Protein 8CD5 (pdb70)

Secondary structure (DSSP, 8-state):
---EEEEEGGG--TT-EEEETTEEEEEEEEEE-TTT--EEEEEEETTT--EEEEEPEEEEEETTEEEEEEEEEPPEEEEEEEEETTEEEEE-TT--EEEEEEB--STTHHHHHHHHHHT-GGGEEEEEEEETTEEEEEEEEE--TT-

Structure (mmCIF, N/CA/C/O backbone):
data_8CD5
#
_entry.id   8CD5
#
_cell.length_a   57.230
_cell.length_b   57.230
_cell.length_c   198.150
_cell.angle_alpha   90.000
_cell.angle_beta   90.000
_cell.angle_gamma   120.000
#
_symmetry.space_group_name_H-M   'P 65 2 2'
#
loop_
_entity.id
_entity.type
_entity.pdbx_description
1 polymer 'Woronin body major protein'
2 water water
#
loop_
_atom_site.group_PDB
_atom_site.id
_atom_site.type_symbol
_atom_site.label_atom_id
_atom_site.label_alt_id
_atom_site.label_comp_id
_atom_site.label_asym_id
_atom_site.label_entity_id
_atom_site.label_seq_id
_atom_site.pdbx_PDB_ins_code
_atom_site.Cartn_x
_atom_site.Cartn_y
_atom_site.Cartn_z
_atom_site.occupancy
_atom_site.B_iso_or_equiv
_atom_site.auth_seq_id
_atom_site.auth_comp_id
_atom_site.auth_asym_id
_atom_site.auth_atom_id
_atom_site.pdbx_PDB_model_num
ATOM 1 N N . ALA A 1 29 ? 24.17502 40.30999 31.36960 1.000 79.23725 29 ALA A N 1
ATOM 2 C CA . ALA A 1 29 ? 24.55667 39.11673 32.11724 1.000 83.54571 29 ALA A CA 1
ATOM 3 C C . ALA A 1 29 ? 23.70715 38.97219 33.37390 1.000 77.35264 29 ALA A C 1
ATOM 4 O O . ALA A 1 29 ? 23.16507 39.95199 33.88632 1.000 71.25593 29 ALA A O 1
ATOM 6 N N . SER A 1 30 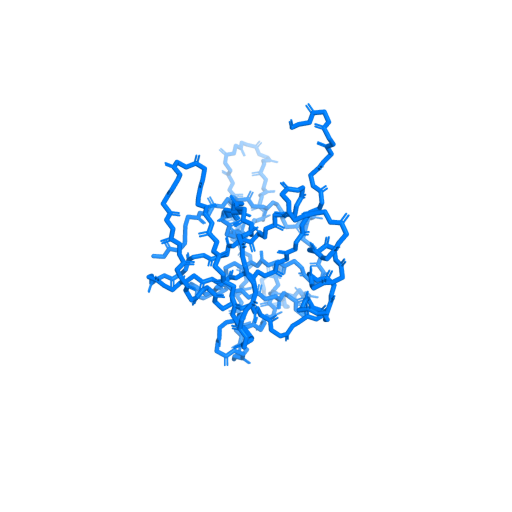? 23.60332 37.73865 33.86180 1.000 71.20712 30 SER A N 1
ATOM 7 C CA . SER A 1 30 ? 22.85364 37.46857 35.08002 1.000 67.92385 30 SER A CA 1
ATOM 8 C C . SER A 1 30 ? 23.42281 38.25003 36.25730 1.000 67.36820 30 SER A C 1
ATOM 9 O O . SER A 1 30 ? 24.63737 38.43590 36.37204 1.000 64.08907 30 SER A O 1
ATOM 12 N N . GLN A 1 31 ? 22.53052 38.72751 37.12447 1.000 59.36735 31 GLN A N 1
ATOM 13 C CA . GLN A 1 31 ? 22.94682 39.18363 38.44262 1.000 53.12756 31 GLN A CA 1
ATOM 14 C C . GLN A 1 31 ? 23.62556 38.03315 39.17551 1.000 44.94290 31 GLN A C 1
ATOM 15 O O . GLN A 1 31 ? 23.30068 36.86120 38.96207 1.000 43.54259 31 GLN A O 1
ATOM 21 N N . THR A 1 32 ? 24.58804 38.36591 40.03639 1.000 44.47267 32 THR A N 1
ATOM 22 C CA . THR A 1 32 ? 25.46003 37.34675 40.60742 1.000 42.50118 32 THR A CA 1
ATOM 23 C C . THR A 1 32 ? 25.63306 37.53020 42.10921 1.000 41.08685 32 THR A C 1
ATOM 24 O O . THR A 1 32 ? 25.39138 38.60574 42.66662 1.000 41.91834 32 THR A O 1
ATOM 28 N N . VAL A 1 33 ? 26.07856 36.44761 42.75456 1.000 39.00769 33 VAL A N 1
ATOM 29 C CA . VAL A 1 33 ? 26.53521 36.46960 44.13672 1.000 37.68361 33 VAL A CA 1
ATOM 30 C C . VAL A 1 33 ? 27.91364 35.82678 44.19012 1.000 37.46398 33 VAL A C 1
ATOM 31 O O . VAL A 1 33 ? 28.25576 34.96794 43.37056 1.000 36.92273 33 VAL A O 1
ATOM 35 N N . THR A 1 34 ? 28.70724 36.25126 45.16575 1.000 36.90678 34 THR A N 1
ATOM 36 C CA . THR A 1 34 ? 30.04303 35.71236 45.36815 1.000 36.42040 34 THR A CA 1
ATOM 37 C C . THR A 1 34 ? 29.96191 34.51182 46.30277 1.000 40.16251 34 THR A C 1
ATOM 38 O O . THR A 1 34 ? 29.30741 34.57430 47.34784 1.000 37.79297 34 THR A O 1
ATOM 42 N N . ILE A 1 35 ? 30.60882 33.41802 45.91821 1.000 33.27383 35 ILE A N 1
ATOM 43 C CA . ILE A 1 35 ? 30.52883 32.15580 46.63908 1.000 31.13000 35 ILE A CA 1
ATOM 44 C C . ILE A 1 35 ? 31.94587 31.71354 46.98509 1.000 32.06226 35 ILE A C 1
ATOM 45 O O . ILE A 1 35 ? 32.78038 31.56217 46.08706 1.000 31.78379 35 ILE A O 1
ATOM 50 N N . PRO A 1 36 ? 32.27711 31.51500 48.26345 1.000 35.13297 36 PRO A N 1
ATOM 51 C CA . PRO A 1 36 ? 33.61550 31.01881 48.60727 1.000 31.52685 36 PRO A CA 1
ATOM 52 C C . PRO A 1 36 ? 33.83396 29.64009 48.01034 1.000 30.99966 36 PRO A C 1
ATOM 53 O O . PRO A 1 36 ? 32.91937 28.81535 47.95550 1.000 29.95787 36 PRO A O 1
ATOM 57 N N . CYS A 1 37 ? 35.06043 29.39849 47.55498 1.000 29.53121 37 CYS A N 1
ATOM 58 C CA . CYS A 1 37 ? 35.33601 28.16458 46.83246 1.000 31.60285 37 CYS A CA 1
ATOM 59 C C . CYS A 1 37 ? 35.12245 26.93773 47.71298 1.000 30.17522 37 CYS A C 1
ATOM 60 O O . CYS A 1 37 ? 34.72090 25.87959 47.21270 1.000 29.17631 37 CYS A O 1
ATOM 63 N N . HIS A 1 38 ? 35.34430 27.05428 49.02540 1.000 30.49391 38 HIS A N 1
ATOM 64 C CA A HIS A 1 38 ? 35.12782 25.91839 49.91782 0.473 34.80409 38 HIS A CA 1
ATOM 65 C CA B HIS A 1 38 ? 35.13788 25.87370 49.85346 0.527 34.76129 38 HIS A CA 1
ATOM 66 C C . HIS A 1 38 ? 33.66697 25.48849 49.96423 1.000 39.16173 38 HIS A C 1
ATOM 67 O O . HIS A 1 38 ? 33.37372 24.36519 50.38303 1.000 36.47158 38 HIS A O 1
ATOM 80 N N . HIS A 1 39 ? 32.74518 26.35485 49.54912 1.000 27.41941 39 HIS A N 1
ATOM 81 C CA . HIS A 1 39 ? 31.32294 26.05068 49.56782 1.000 29.08944 39 HIS A CA 1
ATOM 82 C C . HIS A 1 39 ? 30.78984 25.61175 48.20865 1.000 35.72900 39 HIS A C 1
ATOM 83 O O . HIS A 1 39 ? 29.57194 25.52920 48.03229 1.000 34.48621 39 HIS A O 1
ATOM 90 N N . ILE A 1 40 ? 31.66356 25.31106 47.25061 1.000 26.43520 40 ILE A N 1
ATOM 91 C CA . ILE A 1 40 ? 31.24144 24.86998 45.92553 1.000 24.86886 40 ILE A CA 1
ATOM 92 C C . ILE A 1 40 ? 31.40797 23.35986 45.83283 1.000 25.76657 40 ILE A C 1
ATOM 93 O O . ILE A 1 40 ? 32.47990 22.82415 46.14445 1.000 29.37006 40 ILE A O 1
ATOM 98 N N . ARG A 1 41 ? 30.35120 22.67984 45.39336 1.000 25.25074 41 ARG A N 1
ATOM 99 C CA . ARG A 1 41 ? 30.33808 21.23563 45.19670 1.000 27.06057 41 ARG A CA 1
ATOM 100 C C . ARG A 1 41 ? 29.90933 20.92178 43.76941 1.000 29.06581 41 ARG A C 1
ATOM 101 O O . ARG A 1 41 ? 29.30307 21.74936 43.08722 1.000 26.98943 41 ARG A O 1
ATOM 109 N N . LEU A 1 42 ? 30.20134 19.69890 43.32628 1.000 27.22230 42 LEU A N 1
ATOM 110 C CA . LEU A 1 42 ? 29.69015 19.24208 42.03932 1.000 25.96702 42 LEU A CA 1
ATOM 111 C C . LEU A 1 42 ? 28.17926 19.42365 41.96883 1.000 27.52308 42 LEU A C 1
ATOM 112 O O . LEU A 1 42 ? 27.46260 19.18357 42.94451 1.000 28.49650 42 LEU A O 1
ATOM 117 N N . GLY A 1 43 ? 27.69762 19.85188 40.80256 1.000 28.64616 43 GLY A N 1
ATOM 118 C CA . GLY A 1 43 ? 26.29240 20.12591 40.59897 1.000 29.55350 43 GLY A CA 1
ATOM 119 C C . GLY A 1 43 ? 25.86983 21.55949 40.85167 1.000 27.26975 43 GLY A C 1
ATOM 120 O O . GLY A 1 43 ? 24.79717 21.96124 40.38820 1.000 30.22139 43 GLY A O 1
ATOM 121 N N . ASP A 1 44 ? 26.66729 22.33596 41.58547 1.000 25.74342 44 ASP A N 1
ATOM 122 C CA . ASP A 1 44 ? 26.35876 23.74298 41.79709 1.000 26.02222 44 ASP A CA 1
ATOM 123 C C . ASP A 1 44 ? 26.42194 24.49752 40.47422 1.000 26.47855 44 ASP A C 1
ATOM 124 O O . ASP A 1 44 ? 27.16647 24.13254 39.56228 1.000 28.05727 44 ASP A O 1
ATOM 129 N N . ILE A 1 45 ? 25.61601 25.54893 40.36700 1.000 24.85630 45 ILE A N 1
ATOM 130 C CA . ILE A 1 45 ? 25.61439 26.40970 39.18891 1.000 24.76759 45 ILE A CA 1
ATOM 131 C C . ILE A 1 45 ? 26.51093 27.61642 39.43568 1.000 23.87625 45 ILE A C 1
ATOM 132 O O . ILE A 1 45 ? 26.32830 28.36061 40.40710 1.000 26.42935 45 ILE A O 1
ATOM 137 N N . LEU A 1 46 ? 27.48596 27.80546 38.55014 1.000 25.26155 46 LEU A N 1
ATOM 138 C CA . LEU A 1 46 ? 28.41521 28.92015 38.60867 1.000 24.88033 46 LEU A CA 1
ATOM 139 C C . LEU A 1 46 ? 28.41839 29.63504 37.27093 1.000 27.32382 46 LEU A C 1
ATOM 140 O O . LEU A 1 46 ? 28.00876 29.08252 36.24575 1.000 28.82384 46 LEU A O 1
ATOM 145 N N . ILE A 1 47 ? 28.89406 30.87361 37.29598 1.000 24.60283 47 ILE A N 1
ATOM 146 C CA . ILE A 1 47 ? 29.18288 31.61853 36.07939 1.000 23.31075 47 ILE A CA 1
ATOM 147 C C . ILE A 1 47 ? 30.58762 31.22615 35.64149 1.000 27.77841 47 ILE A C 1
ATOM 148 O O . ILE A 1 47 ? 31.56694 31.52102 36.33107 1.000 31.17819 47 ILE A O 1
ATOM 153 N N . LEU A 1 48 ? 30.68268 30.53718 34.50883 1.000 25.38711 48 LEU A N 1
ATOM 154 C CA . LEU A 1 48 ? 31.95567 30.13737 33.92389 1.000 25.81260 48 LEU A CA 1
ATOM 155 C C . LEU A 1 48 ? 32.06766 30.78874 32.55787 1.000 26.71375 48 LEU A C 1
ATOM 156 O O . LEU A 1 48 ? 31.22059 30.55825 31.68876 1.000 29.36330 48 LEU A O 1
ATOM 161 N N . GLN A 1 49 ? 33.11420 31.58924 32.36886 1.000 25.46669 49 GLN A N 1
ATOM 162 C CA . GLN A 1 49 ? 33.30404 32.33180 31.12406 1.000 28.39181 49 GLN A CA 1
ATOM 163 C C . GLN A 1 49 ? 32.04653 33.12258 30.76796 1.000 31.41035 49 GLN A C 1
ATOM 164 O O . GLN A 1 49 ? 31.62271 33.17993 29.61308 1.000 31.18139 49 GLN A O 1
ATOM 170 N N . GLY A 1 50 ? 31.43348 33.72320 31.78500 1.000 28.84652 50 GLY A N 1
ATOM 171 C CA . GLY A 1 50 ? 30.26932 34.56976 31.60516 1.000 33.42897 50 GLY A CA 1
ATOM 172 C C . GLY A 1 50 ? 28.95673 33.84722 31.39874 1.000 31.27984 50 GLY A C 1
ATOM 173 O O . GLY A 1 50 ? 27.94470 34.51337 31.14872 1.000 33.64931 50 GLY A O 1
ATOM 174 N N . ARG A 1 51 ? 28.93606 32.51389 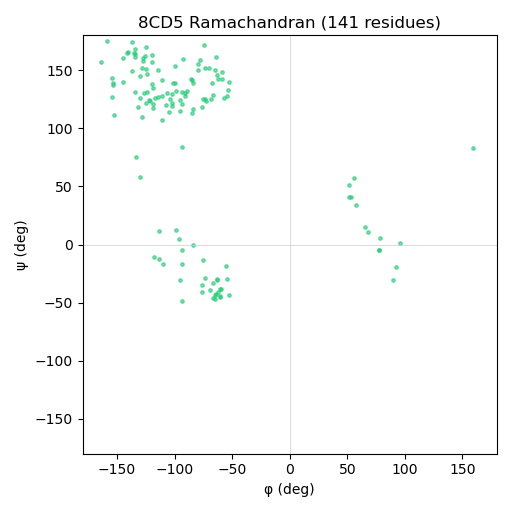31.50647 1.000 29.39953 51 ARG A N 1
ATOM 175 C CA . ARG A 1 51 ? 27.78985 31.66023 31.22391 1.000 28.93838 51 ARG A CA 1
ATOM 176 C C . ARG A 1 51 ? 27.37578 30.86928 32.45940 1.000 28.32874 51 ARG A C 1
ATOM 177 O O . ARG A 1 51 ? 28.23699 30.34371 33.16938 1.000 26.94682 51 ARG A O 1
ATOM 185 N N . PRO A 1 52 ? 26.07546 30.74892 32.73438 1.000 26.72619 52 PRO A N 1
ATOM 186 C CA . PRO A 1 52 ? 25.63680 29.89981 33.85090 1.000 26.93965 52 PRO A CA 1
ATOM 187 C C . PRO A 1 52 ? 25.81121 28.43339 33.49339 1.000 23.36691 52 PRO A C 1
ATOM 188 O O . PRO A 1 52 ? 25.26811 27.96167 32.49173 1.000 25.42943 52 PRO A O 1
ATOM 192 N N . CYS A 1 53 ? 26.56501 27.71596 34.32875 1.000 22.74111 53 CYS A N 1
ATOM 193 C CA . CYS A 1 53 ? 26.96857 26.34290 34.04896 1.000 21.07952 53 CYS A CA 1
ATOM 194 C C . CYS A 1 53 ? 26.80962 25.47704 35.28850 1.000 22.95383 53 CYS A C 1
ATOM 195 O O . CYS A 1 53 ? 27.03723 25.93531 36.40987 1.000 27.32517 53 CYS A O 1
ATOM 198 N N A GLN A 1 54 ? 26.41676 24.22309 35.07168 0.573 22.57352 54 GLN A N 1
ATOM 199 N N B GLN A 1 54 ? 26.44704 24.21208 35.08349 0.427 22.59642 54 GLN A N 1
ATOM 200 C CA A GLN A 1 54 ? 26.44784 23.21604 36.12309 0.573 25.84823 54 GLN A CA 1
ATOM 201 C CA B GLN A 1 54 ? 26.43060 23.24625 36.17569 0.427 25.86340 54 GLN A CA 1
ATOM 202 C C A GLN A 1 54 ? 27.85499 22.64659 36.23302 0.573 23.97351 54 GLN A C 1
ATOM 203 C C B GLN A 1 54 ? 27.79768 22.57590 36.26327 0.427 24.03843 54 GLN A C 1
ATOM 204 O O A GLN A 1 54 ? 28.42098 22.18899 35.23792 0.573 23.42961 54 GLN A O 1
ATOM 205 O O B GLN A 1 54 ? 28.27787 21.99309 35.28587 0.427 24.18161 54 GLN A O 1
ATOM 216 N N . VAL A 1 55 ? 28.41518 22.66358 37.43866 1.000 22.44615 55 VAL A N 1
ATOM 217 C CA . VAL A 1 55 ? 29.78171 22.18583 37.64626 1.000 22.33478 55 VAL A CA 1
ATOM 218 C C . VAL A 1 55 ? 29.79813 20.66161 37.57985 1.000 24.31228 55 VAL A C 1
ATOM 219 O O . VAL A 1 55 ? 29.05150 19.98352 38.29853 1.000 24.30728 55 VAL A O 1
ATOM 223 N N . ILE A 1 56 ? 30.65263 20.11625 36.71098 1.000 24.39052 56 ILE A N 1
ATOM 224 C CA . ILE A 1 56 ? 30.82457 18.66895 36.59808 1.000 25.02244 56 ILE A CA 1
ATOM 225 C C . ILE A 1 56 ? 32.20966 18.20049 37.02787 1.000 22.03315 56 ILE A C 1
ATOM 226 O O . ILE A 1 56 ? 32.41020 16.98703 37.20009 1.000 24.27098 56 ILE A O 1
ATOM 231 N N . ARG A 1 57 ? 33.17278 19.10444 37.20622 1.000 24.65439 57 ARG A N 1
ATOM 232 C CA . ARG A 1 57 ? 34.47883 18.69237 37.69165 1.000 24.82017 57 ARG A CA 1
ATOM 233 C C . ARG A 1 57 ? 35.12055 19.86472 38.41065 1.000 26.91104 57 ARG A C 1
ATOM 234 O O . ARG A 1 57 ? 35.04438 21.00381 37.94266 1.000 27.35791 57 ARG A O 1
ATOM 242 N N . ILE A 1 58 ? 35.73029 19.57598 39.55610 1.000 26.87757 58 ILE A N 1
ATOM 243 C CA . ILE A 1 58 ? 36.52466 20.54031 40.30573 1.000 25.89311 58 ILE A CA 1
ATOM 244 C C . ILE A 1 58 ? 37.92421 19.96420 40.44274 1.000 27.29558 58 ILE A C 1
ATOM 245 O O . ILE A 1 58 ? 38.09339 18.84714 40.94460 1.000 27.88932 58 ILE A O 1
ATOM 250 N N . SER A 1 59 ? 38.92520 20.71164 39.98925 1.000 28.20136 59 SER A N 1
ATOM 251 C CA . SER A 1 59 ? 40.29790 20.23601 40.05709 1.000 28.22666 59 SER A CA 1
ATOM 252 C C . SER A 1 59 ? 41.18994 21.37445 40.53002 1.000 30.23394 59 SER A C 1
ATOM 253 O O . SER A 1 59 ? 40.74349 22.51210 40.71001 1.000 35.84126 59 SER A O 1
ATOM 256 N N . THR A 1 60 ? 42.45966 21.05366 40.74743 1.000 32.53988 60 THR A N 1
ATOM 257 C CA . THR A 1 60 ? 43.46130 22.02613 41.15838 1.000 35.62939 60 THR A CA 1
ATOM 258 C C . THR A 1 60 ? 44.43651 22.24323 40.01257 1.000 35.59832 60 THR A C 1
ATOM 259 O O . THR A 1 60 ? 44.97264 21.27749 39.45952 1.000 36.07919 60 THR A O 1
ATOM 263 N N . SER A 1 61 ? 44.64992 23.50517 39.64738 1.000 31.57793 61 SER A N 1
ATOM 264 C CA . SER A 1 61 ? 45.64557 23.81977 38.63450 1.000 32.41383 61 SER A CA 1
ATOM 265 C C . SER A 1 61 ? 47.03368 23.50463 39.16822 1.000 40.40361 61 SER A C 1
ATOM 266 O O . SER A 1 61 ? 47.40084 23.94101 40.26323 1.000 39.95761 61 SER A O 1
ATOM 269 N N . ALA A 1 62 ? 47.80424 22.73481 38.39814 1.000 40.57226 62 ALA A N 1
ATOM 270 C CA . ALA A 1 62 ? 49.17990 22.47232 38.79178 1.000 47.22417 62 ALA A CA 1
ATOM 271 C C . ALA A 1 62 ? 50.02037 23.73799 38.73316 1.000 47.49812 62 ALA A C 1
ATOM 272 O O . ALA A 1 62 ? 50.91587 23.91554 39.55892 1.000 47.10871 62 ALA A O 1
ATOM 274 N N . ALA A 1 63 ? 49.72616 24.64030 37.79431 1.000 37.62771 63 ALA A N 1
ATOM 275 C CA . ALA A 1 63 ? 50.56463 25.82183 37.61191 1.000 42.75121 63 ALA A CA 1
ATOM 276 C C . ALA A 1 63 ? 50.31693 26.87195 38.68865 1.000 40.12713 63 ALA A C 1
ATOM 277 O O . ALA A 1 63 ? 51.26572 27.49318 39.18049 1.000 45.67741 63 ALA A O 1
ATOM 279 N N . THR A 1 64 ? 49.05480 27.08536 39.06898 1.000 34.59573 64 THR A N 1
ATOM 280 C CA . THR A 1 64 ? 48.70297 28.14941 39.99926 1.000 37.60405 64 THR A CA 1
ATOM 281 C C . THR A 1 64 ? 48.25352 27.65672 41.36663 1.000 41.20159 64 THR A C 1
ATOM 282 O O . THR A 1 64 ? 48.22798 28.45364 42.30949 1.000 46.31032 64 THR A O 1
ATOM 286 N N . GLY A 1 65 ? 47.88913 26.38183 41.49835 1.000 42.55361 65 GLY A N 1
ATOM 287 C CA . GLY A 1 65 ? 47.32184 25.87377 42.72971 1.000 40.04388 65 GLY A CA 1
ATOM 288 C C . GLY A 1 65 ? 45.86962 26.23080 42.95825 1.000 41.74384 65 GLY A C 1
ATOM 289 O O . GLY A 1 65 ? 45.27807 25.75199 43.93607 1.000 43.24293 65 GLY A O 1
ATOM 290 N N . GLN A 1 66 ? 45.27249 27.04535 42.09082 1.000 31.65997 66 GLN A N 1
ATOM 291 C CA . GLN A 1 66 ? 43.88693 27.46221 42.24824 1.000 34.96468 66 GLN A CA 1
ATOM 292 C C . GLN A 1 66 ? 42.92620 26.36052 41.81095 1.000 31.83163 66 GLN A C 1
ATOM 293 O O . GLN A 1 66 ? 43.27527 25.46151 41.04137 1.000 31.11283 66 GLN A O 1
ATOM 299 N N . HIS A 1 67 ? 41.69463 26.44792 42.31369 1.000 30.69012 67 HIS A N 1
ATOM 300 C CA . HIS A 1 67 ? 40.63043 25.57746 41.83427 1.000 29.38534 67 HIS A CA 1
ATOM 301 C C . HIS A 1 67 ? 40.26532 25.91034 40.39319 1.000 30.46594 67 HIS A C 1
ATOM 302 O O . HIS A 1 67 ? 40.18505 27.07878 40.00583 1.000 33.41526 67 HIS A O 1
ATOM 309 N N . ARG A 1 68 ? 40.03831 24.86829 39.60076 1.000 26.14546 68 ARG A N 1
ATOM 310 C CA . ARG A 1 68 ? 39.55770 24.99063 38.23192 1.000 25.76843 68 ARG A CA 1
ATOM 311 C C . ARG A 1 68 ? 38.21479 24.28610 38.13419 1.000 27.98367 68 ARG A C 1
ATOM 312 O O . ARG A 1 68 ? 38.06673 23.16689 38.63427 1.000 28.36310 68 ARG A O 1
ATOM 320 N N . TYR A 1 69 ? 37.24665 24.93355 37.48858 1.000 24.70678 69 TYR A N 1
ATOM 321 C CA . TYR A 1 69 ? 35.87629 24.44247 37.42114 1.000 22.96632 69 TYR A CA 1
ATOM 322 C C . TYR A 1 69 ? 35.51620 24.15496 35.97585 1.000 27.13621 69 TYR A C 1
ATOM 323 O O . TYR A 1 69 ? 35.67017 25.02019 35.10795 1.000 27.12148 69 TYR A O 1
ATOM 332 N N . LEU A 1 70 ? 35.06320 22.93120 35.72537 1.000 23.34348 70 LEU A N 1
ATOM 333 C CA . LEU A 1 70 ? 34.53676 22.51556 34.43457 1.000 21.96798 70 LEU A CA 1
ATOM 334 C C . LEU A 1 70 ? 33.02661 22.38883 34.54951 1.000 25.91288 70 LEU A C 1
ATOM 335 O O . LEU A 1 70 ? 32.52664 21.75088 35.48082 1.000 23.47344 70 LEU A O 1
ATOM 340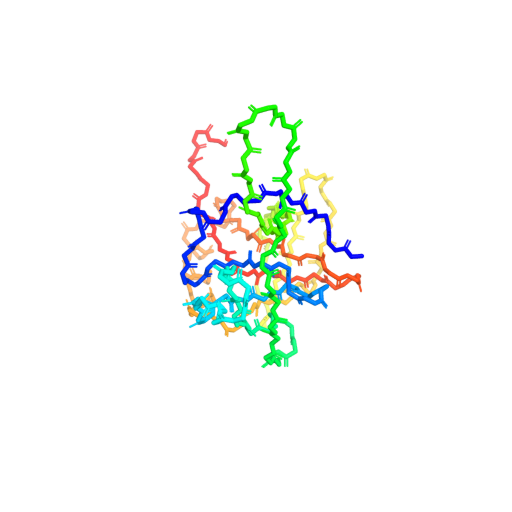 N N . GLY A 1 71 ? 32.30706 22.99361 33.61090 1.000 23.35713 71 GLY A N 1
ATOM 341 C CA . GLY A 1 71 ? 30.86279 23.06764 33.72165 1.000 23.36246 71 GLY A CA 1
ATOM 342 C C . GLY A 1 71 ? 30.16316 22.97598 32.38404 1.000 24.26411 71 GLY A C 1
ATOM 343 O O . GLY A 1 71 ? 30.75369 23.20682 31.32534 1.000 27.91700 71 GLY A O 1
ATOM 344 N N . VAL A 1 72 ? 28.87809 22.63952 32.45101 1.000 22.77343 72 VAL A N 1
ATOM 345 C CA . VAL A 1 72 ? 28.02133 22.50801 31.27621 1.000 24.46721 72 VAL A CA 1
ATOM 346 C C . VAL A 1 72 ? 27.05099 23.68053 31.24007 1.000 24.95350 72 VAL A C 1
ATOM 347 O O . VAL A 1 72 ? 26.25195 23.86571 32.16733 1.000 26.12504 72 VAL A O 1
ATOM 351 N N . ASP A 1 73 ? 27.11223 24.45843 30.16013 1.000 24.36041 73 ASP A N 1
ATOM 352 C CA . ASP A 1 73 ? 26.23425 25.60823 29.98476 1.000 25.58636 73 ASP A CA 1
ATOM 353 C C . ASP A 1 73 ? 24.76900 25.17377 30.04504 1.000 25.23112 73 ASP A C 1
ATOM 354 O O . ASP A 1 73 ? 24.34379 24.26795 29.32249 1.000 26.21318 73 ASP A O 1
ATOM 359 N N . LEU A 1 74 ? 23.99179 25.81803 30.91966 1.000 26.75500 74 LEU A N 1
ATOM 360 C CA . LEU A 1 74 ? 22.60386 25.39154 31.10319 1.000 25.66032 74 LEU A CA 1
ATOM 361 C C . LEU A 1 74 ? 21.77883 25.56667 29.83233 1.000 28.93582 74 LEU A C 1
ATOM 362 O O . LEU A 1 74 ? 20.82682 24.81084 29.59988 1.000 29.76659 74 LEU A O 1
ATOM 367 N N . PHE A 1 75 ? 22.12649 26.54325 28.99623 1.000 28.61145 75 PHE A N 1
ATOM 368 C CA . PHE A 1 75 ? 21.35319 26.82666 27.79137 1.000 29.02452 75 PHE A CA 1
ATOM 369 C C . PHE A 1 75 ? 21.89651 26.10990 26.55509 1.000 33.71949 75 PHE A C 1
ATOM 370 O O . PHE A 1 75 ? 21.13071 25.49270 25.80804 1.000 34.67390 75 PHE A O 1
ATOM 378 N N . THR A 1 76 ? 23.20591 26.19183 26.31339 1.000 29.75640 76 THR A N 1
ATOM 379 C CA . THR A 1 76 ? 23.78955 25.64506 25.09333 1.000 28.98311 76 THR A CA 1
ATOM 380 C C . THR A 1 76 ? 24.30796 24.22416 25.25531 1.000 28.80150 76 THR A C 1
ATOM 381 O O . THR A 1 76 ? 24.55507 23.55527 24.24615 1.000 30.45362 76 THR A O 1
ATOM 385 N N . LYS A 1 77 ? 24.49282 23.76159 26.49101 1.000 25.89708 77 LYS A N 1
ATOM 386 C CA . LYS A 1 77 ? 25.07141 22.46452 26.83587 1.000 28.29436 77 LYS A CA 1
ATOM 387 C C . LYS A 1 77 ? 26.53621 22.34026 26.42885 1.000 32.61593 77 LYS A C 1
ATOM 388 O O . LYS A 1 77 ? 27.07087 21.22622 26.42084 1.000 28.70423 77 LYS A O 1
ATOM 394 N N . GLN A 1 78 ? 27.20651 23.44552 26.10447 1.000 27.98715 78 GLN A N 1
ATOM 395 C CA . GLN A 1 78 ? 28.63821 23.41746 25.83698 1.000 27.69980 78 GLN A CA 1
ATOM 396 C C . GLN A 1 78 ? 29.43564 23.39717 27.14017 1.000 26.40045 78 GLN A C 1
ATOM 397 O O . GLN A 1 78 ? 28.98646 23.87680 28.18418 1.000 26.56403 78 GLN A O 1
ATOM 403 N N . LEU A 1 79 ? 30.65617 22.87258 27.05827 1.000 27.18213 79 LEU A N 1
ATOM 404 C CA . LEU A 1 79 ? 31.55464 22.84695 28.20476 1.000 25.80360 79 LEU A CA 1
ATOM 405 C C . LEU A 1 79 ? 32.31318 24.16158 28.30534 1.000 29.89307 79 LEU A C 1
ATOM 406 O O . LEU A 1 79 ? 32.72067 24.73644 27.29287 1.000 30.12750 79 LEU A O 1
ATOM 411 N N . HIS A 1 80 ? 32.49864 24.62984 29.53592 1.000 27.30989 80 HIS A N 1
ATOM 412 C CA . HIS A 1 80 ? 33.28189 25.82229 29.82284 1.000 28.63986 80 HIS A CA 1
ATOM 413 C C . HIS A 1 80 ? 34.15148 25.55334 31.04161 1.000 27.58874 80 HIS A C 1
ATOM 414 O O . HIS A 1 80 ? 33.77893 24.77423 31.92077 1.000 27.33505 80 HIS A O 1
ATOM 421 N N . GLU A 1 81 ? 35.32322 26.19014 31.08653 1.000 28.27516 81 GLU A N 1
ATOM 422 C CA . GLU A 1 81 ? 36.20146 26.11229 32.24632 1.000 27.56119 81 GLU A CA 1
ATOM 423 C C . GLU A 1 81 ? 36.62663 27.50391 32.68401 1.000 29.22697 81 GLU A C 1
ATOM 424 O O . GLU A 1 81 ? 36.85457 28.38834 31.85701 1.000 30.82436 81 GLU A O 1
ATOM 430 N N . GLU A 1 82 ? 36.77425 27.67042 33.99540 1.000 28.88737 82 GLU A N 1
ATOM 431 C CA . GLU A 1 82 ? 37.29404 28.90858 34.55614 1.000 30.35494 82 GLU A CA 1
ATOM 432 C C . GLU A 1 82 ? 37.92598 28.59484 35.90471 1.000 29.31471 82 GLU A C 1
ATOM 433 O O . GLU A 1 82 ? 37.43024 27.74740 36.65336 1.000 27.90565 82 GLU A O 1
ATOM 439 N N . SER A 1 83 ? 39.02690 29.27641 36.20655 1.000 30.08076 83 SER A N 1
ATOM 440 C CA . SER A 1 83 ? 39.68949 29.10347 37.48903 1.000 29.31317 83 SER A CA 1
ATOM 441 C C . SER A 1 83 ? 39.18313 30.13213 38.49244 1.000 32.34417 83 SER A C 1
ATOM 442 O O . SER A 1 83 ? 38.63505 31.17587 38.12760 1.000 32.89161 83 SER A O 1
ATOM 445 N N . SER A 1 84 ? 39.37860 29.82479 39.77269 1.000 29.59645 84 SER A N 1
ATOM 446 C CA . SER A 1 84 ? 38.87984 30.69451 40.82738 1.000 30.61273 84 SER A CA 1
ATOM 447 C C . SER A 1 84 ? 39.56074 32.05691 40.77545 1.000 41.79955 84 SER A C 1
ATOM 448 O O . SER A 1 84 ? 40.61310 32.23925 40.16158 1.000 35.52159 84 SER A O 1
ATOM 451 N N . PHE A 1 85 ? 38.93018 33.02521 41.42478 1.000 40.86219 85 PHE A N 1
ATOM 452 C CA . PHE A 1 85 ? 39.47509 34.36701 41.56345 1.000 38.45419 85 PHE A CA 1
ATOM 453 C C . PHE A 1 85 ? 40.04183 34.48657 42.97278 1.000 40.21386 85 PHE A C 1
ATOM 454 O O . PHE A 1 85 ? 39.31789 34.28446 43.95345 1.000 38.76766 85 PHE A O 1
ATOM 462 N N . VAL A 1 86 ? 41.33524 34.78783 43.06968 1.000 41.44774 86 VAL A N 1
ATOM 463 C CA . VAL A 1 86 ? 42.02268 34.93142 44.34755 1.000 44.59223 86 VAL A CA 1
ATOM 464 C C . VAL A 1 86 ? 42.12194 36.41313 44.67952 1.000 52.51163 86 VAL A C 1
ATOM 465 O O . VAL A 1 86 ? 42.52224 37.22248 43.83207 1.000 47.75993 86 VAL A O 1
ATOM 469 N N . SER A 1 87 ? 41.76279 36.77586 45.90913 1.000 39.56489 87 SER A N 1
ATOM 470 C CA . SER A 1 87 ? 41.88688 38.15572 46.35260 1.000 47.42765 87 SER A CA 1
ATOM 471 C C . SER A 1 87 ? 42.37906 38.18273 47.79182 1.000 46.81756 87 SER A C 1
ATOM 472 O O . SER A 1 87 ? 42.36480 37.17457 48.50446 1.000 41.05317 87 SER A O 1
ATOM 475 N N . ASN A 1 88 ? 42.80997 39.36870 48.20886 1.000 38.11299 88 ASN A N 1
ATOM 476 C CA . ASN A 1 88 ? 43.43361 39.59640 49.51033 1.000 39.94514 88 ASN A CA 1
ATOM 477 C C . ASN A 1 88 ? 42.79403 40.84113 50.11464 1.000 43.91758 88 ASN A C 1
ATOM 478 O O . ASN A 1 88 ? 43.39430 41.92107 50.13472 1.000 45.56549 88 ASN A O 1
ATOM 483 N N . PRO A 1 89 ? 41.55808 40.72306 50.60991 1.000 43.05129 89 PRO A N 1
ATOM 484 C CA . PRO A 1 89 ? 40.81339 41.93139 51.00460 1.000 46.61548 89 PRO A CA 1
ATOM 485 C C . PRO A 1 89 ? 41.31241 42.56558 52.29009 1.000 54.02025 89 PRO A C 1
ATOM 486 O O . PRO A 1 89 ? 41.17264 43.78301 52.45907 1.000 60.35372 89 PRO A O 1
ATOM 490 N N . ALA A 1 90 ? 41.88222 41.78634 53.20115 1.000 45.05442 90 ALA A N 1
ATOM 491 C CA . ALA A 1 90 ? 42.36673 42.31638 54.46877 1.000 41.68761 90 ALA A CA 1
ATOM 492 C C . ALA A 1 90 ? 43.67268 41.62408 54.84050 1.000 43.73419 90 ALA A C 1
ATOM 493 O O . ALA A 1 90 ? 44.01736 40.59992 54.23576 1.000 39.67761 90 ALA A O 1
ATOM 495 N N . PRO A 1 91 ? 44.43668 42.15592 55.79411 1.000 45.46309 91 PRO A N 1
ATOM 496 C CA . PRO A 1 91 ? 45.66025 41.46915 56.22270 1.000 42.31760 91 PRO A CA 1
ATOM 497 C C . PRO A 1 91 ? 45.38641 40.03321 56.65094 1.000 44.29705 91 PRO A C 1
ATOM 498 O O . PRO A 1 91 ? 44.50024 39.76461 57.46772 1.000 45.31830 91 PRO A O 1
ATOM 502 N N . SER A 1 92 ? 46.15168 39.10390 56.07527 1.000 35.09856 92 SER A N 1
ATOM 503 C CA . SER A 1 92 ? 46.09659 37.66986 56.35127 1.000 33.89770 92 SER A CA 1
ATOM 504 C C . SER A 1 92 ? 44.80486 37.01550 55.87962 1.000 34.22475 92 SER A C 1
ATOM 505 O O . SER A 1 92 ? 44.54946 35.85278 56.22169 1.000 35.20330 92 SER A O 1
ATOM 508 N N . VAL A 1 93 ? 43.97966 37.71420 55.10662 1.000 32.77252 93 VAL A N 1
ATOM 509 C CA . VAL A 1 93 ? 42.76791 37.13682 54.53497 1.000 31.84050 93 VAL A CA 1
ATOM 510 C C . VAL A 1 93 ? 43.02775 36.87701 53.05836 1.000 33.60451 93 VAL A C 1
ATOM 511 O O . VAL A 1 93 ? 43.22880 37.81703 52.27972 1.000 35.23919 93 VAL A O 1
ATOM 515 N N . VAL A 1 94 ? 43.04211 35.60182 52.67885 1.000 34.58692 94 VAL A N 1
ATOM 516 C CA . VAL A 1 94 ? 43.24942 35.18348 51.29705 1.000 33.37376 94 VAL A CA 1
ATOM 517 C C . VAL A 1 94 ? 42.04234 34.35422 50.89857 1.000 46.84688 94 VAL A C 1
ATOM 518 O O . VAL A 1 94 ? 41.72068 33.35687 51.55643 1.000 49.35947 94 VAL A O 1
ATOM 522 N N . VAL A 1 95 ? 41.38006 34.76146 49.82406 1.000 35.52374 95 VAL A N 1
ATO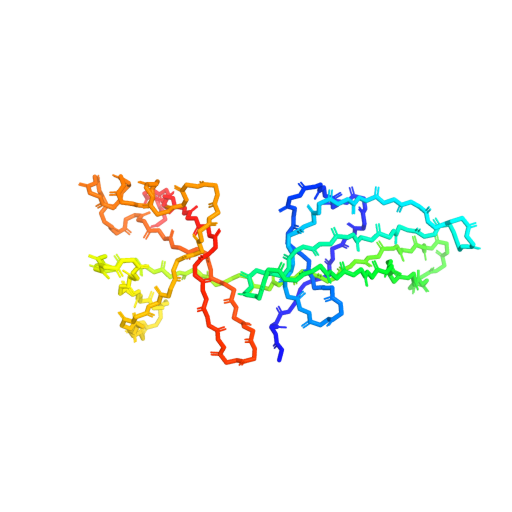M 523 C CA . VAL A 1 95 ? 40.04364 34.28649 49.50356 1.000 43.93292 95 VAL A CA 1
ATOM 524 C C . VAL A 1 95 ? 40.01555 33.83123 48.05094 1.000 48.40482 95 VAL A C 1
ATOM 525 O O . VAL A 1 95 ? 40.42573 34.58017 47.15767 1.000 40.82253 95 VAL A O 1
ATOM 529 N N . GLN A 1 96 ? 39.56976 32.59434 47.82341 1.000 36.20162 96 GLN A N 1
ATOM 530 C CA . GLN A 1 96 ? 39.22204 32.09597 46.49782 1.000 31.43319 96 GLN A CA 1
ATOM 531 C C . GLN A 1 96 ? 37.70447 32.06292 46.38847 1.000 31.88275 96 GLN A C 1
ATOM 532 O O . GLN A 1 96 ? 37.03789 31.44752 47.22491 1.000 29.80319 96 GLN A O 1
ATOM 538 N N . THR A 1 97 ? 37.15996 32.71972 45.36809 1.000 30.31932 97 THR A N 1
ATOM 539 C CA . THR A 1 97 ? 35.71699 32.75447 45.17095 1.000 29.41991 97 THR A CA 1
ATOM 540 C C . THR A 1 97 ? 35.37505 32.51046 43.71613 1.000 29.81845 97 THR A C 1
ATOM 541 O O . THR A 1 97 ? 36.22400 32.60722 42.82603 1.000 30.61869 97 THR A O 1
ATOM 545 N N . MET A 1 98 ? 34.09905 32.21315 43.49207 1.000 27.12867 98 MET A N 1
ATOM 546 C CA . MET A 1 98 ? 33.52909 32.19947 42.16214 1.000 27.47177 98 MET A CA 1
ATOM 547 C C . MET A 1 98 ? 32.20266 32.93848 42.23191 1.000 27.39419 98 MET A C 1
ATOM 548 O O . MET A 1 98 ? 31.68773 33.23497 43.31448 1.000 32.26477 98 MET A O 1
ATOM 553 N N . LEU A 1 99 ? 31.64721 33.24264 41.06557 1.000 26.52399 99 LEU A N 1
ATOM 554 C CA . LEU A 1 99 ? 30.34464 33.88116 40.97227 1.000 27.05653 99 LEU A CA 1
ATOM 555 C C . LEU A 1 99 ? 29.28064 32.83752 40.67026 1.000 27.84860 99 LEU A C 1
ATOM 556 O O . LEU A 1 99 ? 29.49975 31.93296 39.86049 1.000 27.79019 99 LEU A O 1
ATOM 561 N N . GLY A 1 100 ? 28.13449 32.96933 41.33005 1.000 24.21771 100 GLY A N 1
ATOM 562 C CA . GLY A 1 100 ? 26.96444 32.18889 41.00717 1.000 24.50862 100 GLY A CA 1
ATOM 563 C C . GLY A 1 100 ? 25.82099 33.09866 40.60510 1.000 27.75997 100 GLY A C 1
ATOM 564 O O . GLY A 1 100 ? 25.78972 34.27859 40.96799 1.000 30.44766 100 GLY A O 1
ATOM 565 N N . PRO A 1 101 ? 24.86021 32.57894 39.84540 1.000 26.17889 101 PRO A N 1
ATOM 566 C CA . PRO A 1 101 ? 23.73611 33.42024 39.42073 1.000 28.11872 101 PRO A CA 1
ATOM 567 C C . PRO A 1 101 ? 22.79047 33.69191 40.57466 1.000 30.66910 101 PRO A C 1
ATOM 568 O O . PRO A 1 101 ? 22.67512 32.90384 41.51558 1.000 33.16873 101 PRO A O 1
ATOM 572 N N . VAL A 1 102 ? 22.11342 34.83225 40.49548 1.000 28.92597 102 VAL A N 1
ATOM 573 C CA . VAL A 1 102 ? 21.00929 35.12663 41.39946 1.000 31.15477 102 VAL A CA 1
ATOM 574 C C . VAL A 1 102 ? 19.76039 34.47343 40.82336 1.000 34.25411 102 VAL A C 1
ATOM 575 O O . VAL A 1 102 ? 19.32773 34.81077 39.71732 1.000 36.68487 102 VAL A O 1
ATOM 579 N N . PHE A 1 103 ? 19.19869 33.51573 41.55122 1.000 29.45182 103 PHE A N 1
ATOM 580 C CA . PHE A 1 103 ? 18.00466 32.82555 41.08980 1.000 27.41040 103 PHE A CA 1
ATOM 581 C C . PHE A 1 103 ? 16.76667 33.62907 41.44148 1.000 33.96713 103 PHE A C 1
ATOM 582 O O . PHE A 1 103 ? 16.67077 34.20585 42.52921 1.000 34.72427 103 PHE A O 1
ATOM 590 N N . LYS A 1 104 ? 15.82791 33.66722 40.50680 1.000 29.30686 104 LYS A N 1
ATOM 591 C CA . LYS A 1 104 ? 14.50766 34.22451 40.73830 1.000 27.04996 104 LYS A CA 1
ATOM 592 C C . LYS A 1 104 ? 13.52977 33.09101 41.00658 1.000 28.46109 104 LYS A C 1
ATOM 593 O O . LYS A 1 104 ? 13.73705 31.95079 40.58377 1.000 32.13024 104 LYS A O 1
ATOM 599 N N . GLN A 1 105 ? 12.47029 33.40782 41.73513 1.000 27.29497 105 GLN A N 1
ATOM 600 C CA . GLN A 1 105 ? 11.45476 32.43199 42.10069 1.000 31.25959 105 GLN A CA 1
ATOM 601 C C . GLN A 1 105 ? 10.12935 32.87272 41.50085 1.000 30.46536 105 GLN A C 1
ATOM 602 O O . GLN A 1 105 ? 9.62561 33.95018 41.83616 1.000 30.81722 105 GLN A O 1
ATOM 608 N N . TYR A 1 106 ? 9.57043 32.05170 40.60965 1.000 25.11015 106 TYR A N 1
ATOM 609 C CA . TYR A 1 106 ? 8.29475 32.35060 39.97249 1.000 25.31510 106 TYR A CA 1
ATOM 610 C C . TYR A 1 106 ? 7.23260 31.33870 40.38501 1.000 31.95118 106 TYR A C 1
ATOM 611 O O . TYR A 1 106 ? 7.54164 30.17877 40.67499 1.000 31.17936 106 TYR A O 1
ATOM 620 N N . ARG A 1 107 ? 5.97759 31.78876 40.40309 1.000 29.02532 107 ARG A N 1
ATOM 621 C CA . ARG A 1 107 ? 4.83613 30.89517 40.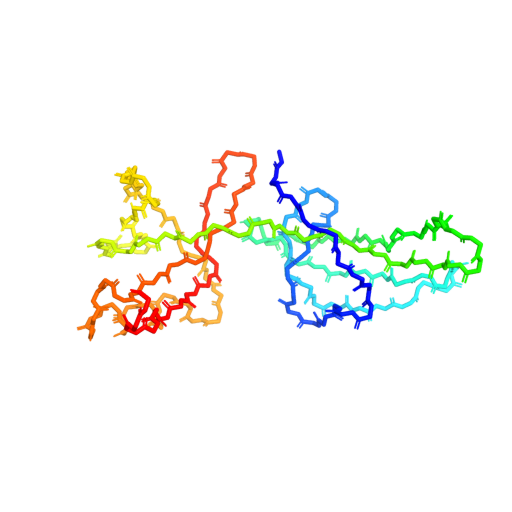56329 1.000 27.81087 107 ARG A CA 1
ATOM 622 C C . ARG A 1 107 ? 4.52646 30.22299 39.23527 1.000 30.70142 107 ARG A C 1
ATOM 623 O O . ARG A 1 107 ? 4.75939 30.78865 38.16641 1.000 34.35424 107 ARG A O 1
ATOM 631 N N . VAL A 1 108 ? 3.99606 29.00721 39.30551 1.000 30.34162 108 VAL A N 1
ATOM 632 C CA . VAL A 1 108 ? 3.59792 28.25862 38.11939 1.000 27.95724 108 VAL A CA 1
ATOM 633 C C . VAL A 1 108 ? 2.08282 28.35194 37.98002 1.000 33.35245 108 VAL A C 1
ATOM 634 O O . VAL A 1 108 ? 1.33812 27.90758 38.86284 1.000 33.24697 108 VAL A O 1
ATOM 638 N N . LEU A 1 109 ? 1.62277 28.92772 36.87133 1.000 28.01011 109 LEU A N 1
ATOM 639 C CA . LEU A 1 109 ? 0.19469 29.04684 36.59263 1.000 28.81267 109 LEU A CA 1
ATOM 640 C C . LEU A 1 109 ? -0.34571 27.92091 35.72316 1.000 32.02247 109 LEU A C 1
ATOM 641 O O . LEU A 1 109 ? -1.52555 27.57078 35.84115 1.000 35.66146 109 LEU A O 1
ATOM 646 N N . ASP A 1 110 ? 0.48005 27.36688 34.83991 1.000 31.09203 110 ASP A N 1
ATOM 647 C CA . ASP A 1 110 ? 0.05234 26.34191 33.89665 1.000 33.64341 110 ASP A CA 1
ATOM 648 C C . ASP A 1 110 ? 1.27803 25.65579 33.31886 1.000 33.32777 110 ASP A C 1
ATOM 649 O O . ASP A 1 110 ? 2.37884 26.21009 33.31798 1.000 33.38877 110 ASP A O 1
ATOM 654 N N . MET A 1 111 ? 1.07331 24.42760 32.84290 1.000 32.90468 111 MET A N 1
ATOM 655 C CA . MET A 1 111 ? 2.10623 23.68525 32.13052 1.000 35.38692 111 MET A CA 1
ATOM 656 C C . MET A 1 111 ? 1.53774 23.22781 30.79773 1.000 37.86612 111 MET A C 1
ATOM 657 O O . MET A 1 111 ? 0.43782 22.66858 30.74873 1.000 38.70184 111 MET A O 1
ATOM 662 N N . GLN A 1 112 ? 2.27907 23.47912 29.72009 1.000 37.90107 112 GLN A N 1
ATOM 663 C CA . GLN A 1 112 ? 1.77425 23.21496 28.37491 1.000 54.56465 112 GLN A CA 1
ATOM 664 C C . GLN A 1 112 ? 2.95062 22.94049 27.44874 1.000 73.41237 112 GLN A C 1
ATOM 665 O O . GLN A 1 112 ? 3.73902 23.84745 27.16137 1.000 68.01626 112 GLN A O 1
ATOM 667 N N . ASP A 1 113 ? 3.06723 21.69026 26.99801 1.000 72.70186 113 ASP A N 1
ATOM 668 C CA . ASP A 1 113 ? 3.96769 21.30002 25.91168 1.000 73.98987 113 ASP A CA 1
ATOM 669 C C . ASP A 1 113 ? 5.41873 21.69533 26.19938 1.000 68.12458 113 ASP A C 1
ATOM 670 O O . ASP A 1 113 ? 6.06201 22.41283 25.43120 1.000 76.98311 113 ASP A O 1
ATOM 672 N N . GLY A 1 114 ? 5.93077 21.20573 27.32559 1.000 59.50076 114 GLY A N 1
ATOM 673 C CA . GLY A 1 114 ? 7.33088 21.37763 27.64861 1.000 47.37976 114 GLY A CA 1
ATOM 674 C C . GLY A 1 114 ? 7.73096 22.74320 28.16035 1.000 55.57172 114 GLY A C 1
ATOM 675 O O . GLY A 1 114 ? 8.89741 22.92648 28.52697 1.000 49.25813 114 GLY A O 1
ATOM 676 N N . SER A 1 115 ? 6.81838 23.71050 28.18608 1.000 43.45010 115 SER A N 1
ATOM 677 C CA . SER A 1 115 ? 7.06576 25.00966 28.79409 1.000 35.84878 115 SER A CA 1
ATOM 678 C C . SER A 1 115 ? 5.98128 25.26391 29.83033 1.000 34.98543 115 SER A C 1
ATOM 679 O O . SER A 1 115 ? 4.99865 24.52086 29.92467 1.000 34.79038 115 SER A O 1
ATOM 682 N N . ILE A 1 116 ? 6.16092 26.31807 30.62674 1.000 29.22363 116 ILE A N 1
ATOM 683 C CA . ILE A 1 116 ? 5.17951 26.65013 31.64767 1.000 27.39134 116 ILE A CA 1
ATOM 684 C C . ILE A 1 116 ? 4.77996 28.10702 31.49194 1.000 26.16803 116 ILE A C 1
ATOM 685 O O . ILE A 1 116 ? 5.50634 28.92170 30.91896 1.000 27.41484 116 ILE A O 1
ATOM 690 N N . VAL A 1 117 ? 3.60230 28.42670 32.01650 1.000 27.04502 117 VAL A N 1
ATOM 691 C CA . VAL A 1 117 ? 3.20136 29.80381 32.26237 1.000 26.36167 117 VAL A CA 1
ATOM 692 C C . VAL A 1 117 ? 3.57131 30.11917 33.70132 1.000 26.83478 117 VAL A C 1
ATOM 693 O O . VAL A 1 117 ? 3.12265 29.43508 34.62958 1.000 27.71756 117 VAL A O 1
ATOM 697 N N . ALA A 1 118 ? 4.40675 31.13134 33.88732 1.000 26.06485 118 ALA A N 1
ATOM 698 C CA . ALA A 1 118 ? 4.89630 31.50508 35.20127 1.000 28.88079 118 ALA A CA 1
ATOM 699 C C . ALA A 1 118 ? 4.47892 32.93325 35.51430 1.000 28.29107 118 ALA A C 1
ATOM 700 O O . ALA A 1 118 ? 4.10886 33.70381 34.62490 1.000 31.20586 118 ALA A O 1
ATOM 702 N N . MET A 1 119 ? 4.54312 33.27894 36.79566 1.000 26.58404 119 MET A N 1
ATOM 703 C CA . MET A 1 119 ? 4.20039 34.61805 37.25282 1.000 26.79590 119 MET A CA 1
ATOM 704 C C . MET A 1 119 ? 5.26152 35.09209 38.23064 1.000 29.62849 119 MET A C 1
ATOM 705 O O . MET A 1 119 ? 5.61305 34.36684 39.16559 1.000 28.19179 119 MET A O 1
ATOM 710 N N . THR A 1 120 ? 5.76477 36.30280 38.01623 1.000 27.58198 120 THR A N 1
ATOM 711 C CA . THR A 1 120 ? 6.73472 36.88614 38.92928 1.000 27.42794 120 THR A CA 1
ATOM 712 C C . THR A 1 120 ? 6.04667 37.34884 40.21249 1.000 31.31620 120 THR A C 1
ATOM 713 O O . THR A 1 120 ? 4.81556 37.36476 40.32647 1.000 37.00318 120 THR A O 1
ATOM 717 N N . GLU A 1 121 ? 6.87251 37.73648 41.18824 1.000 36.85434 121 GLU A N 1
ATOM 718 C CA . GLU A 1 121 ? 6.36136 38.24037 42.45818 1.000 41.41517 121 GLU A CA 1
ATOM 719 C C . GLU A 1 121 ? 5.40029 39.40780 42.26738 1.000 46.60755 121 GLU A C 1
ATOM 720 O O . GLU A 1 121 ? 4.48394 39.59914 43.07561 1.000 45.00570 121 GLU A O 1
ATOM 726 N N . THR A 1 122 ? 5.58235 40.19214 41.20719 1.000 35.76554 122 THR A N 1
ATOM 727 C CA . THR A 1 122 ? 4.78147 41.38589 40.97492 1.000 45.45211 122 THR A CA 1
ATOM 728 C C . THR A 1 122 ? 3.61073 41.14726 40.02632 1.000 40.12455 122 THR A C 1
ATOM 729 O O . THR A 1 122 ? 2.90149 42.10010 39.68716 1.000 45.65072 122 THR A O 1
ATOM 733 N N . GLY A 1 123 ? 3.38729 39.90550 39.59305 1.000 34.09897 123 GLY A N 1
ATOM 734 C CA . GLY A 1 123 ? 2.26296 39.58176 38.73533 1.000 36.13576 123 GLY A CA 1
ATOM 735 C C . GLY A 1 123 ? 2.56816 39.54172 37.25425 1.000 34.07904 123 GLY A C 1
ATOM 736 O O . GLY A 1 123 ? 1.65608 39.29333 36.45800 1.000 35.42659 123 GLY A O 1
ATOM 737 N N . ASP A 1 124 ? 3.81685 39.77809 36.86672 1.000 33.55489 124 ASP A N 1
ATOM 738 C CA . ASP A 1 124 ? 4.21464 39.75809 35.46625 1.000 31.03023 124 ASP A CA 1
ATOM 739 C C . ASP A 1 124 ? 4.13974 38.32095 34.94665 1.000 30.34584 124 ASP A C 1
ATOM 740 O O . ASP A 1 124 ? 4.75117 37.41575 35.52113 1.000 30.60796 124 ASP A O 1
ATOM 745 N N . VAL A 1 125 ? 3.39617 38.10459 33.85898 1.000 29.19854 125 VAL A N 1
ATOM 746 C CA . VAL A 1 125 ? 3.15642 36.75917 33.33593 1.000 28.43172 125 VAL A CA 1
ATOM 747 C C . VAL A 1 125 ? 4.18175 36.42110 32.25929 1.000 29.54096 125 VAL A C 1
ATOM 748 O O . VAL A 1 125 ? 4.39673 37.20015 31.32156 1.000 31.14681 125 VAL A O 1
ATOM 752 N N . LYS A 1 126 ? 4.79175 35.24282 32.38005 1.000 28.93207 126 LYS A N 1
ATOM 753 C CA . LYS A 1 126 ? 5.73884 34.71101 31.40388 1.000 31.43755 126 LYS A CA 1
ATOM 754 C C . LYS A 1 126 ? 5.07029 33.52005 30.73142 1.000 30.86001 126 LYS A C 1
ATOM 755 O O . LYS A 1 126 ? 4.94387 32.45459 31.34207 1.000 30.36333 126 LYS A O 1
ATOM 761 N N . GLN A 1 127 ? 4.65534 33.68749 29.47459 1.000 31.07071 127 GLN A N 1
ATOM 762 C CA . GLN A 1 127 ? 3.75039 32.70523 28.88241 1.000 31.31056 127 GLN A CA 1
ATOM 763 C C . GLN A 1 127 ? 4.45243 31.41154 28.47045 1.000 44.19190 127 GLN A C 1
ATOM 764 O O . GLN A 1 127 ? 3.85495 30.33376 28.57195 1.000 42.52209 127 GLN A O 1
ATOM 770 N N . ASN A 1 128 ? 5.70176 31.47175 28.00922 1.000 32.08092 128 ASN A N 1
ATOM 771 C CA . ASN A 1 128 ? 6.36452 30.28632 27.45350 1.000 36.90230 128 ASN A CA 1
ATOM 772 C C . ASN A 1 128 ? 7.73775 30.09870 28.09288 1.000 33.35456 128 ASN A C 1
ATOM 773 O O . ASN A 1 128 ? 8.75848 30.05251 27.41025 1.000 37.37273 128 ASN A O 1
ATOM 778 N N . LEU A 1 129 ? 7.76089 29.96507 29.41292 1.000 27.23210 129 LEU A N 1
ATOM 779 C CA . LEU A 1 129 ? 9.02610 29.81628 30.12652 1.000 27.83943 129 LEU A CA 1
ATOM 780 C C . LEU A 1 129 ? 9.55995 28.40174 29.93892 1.000 28.71329 129 LEU A C 1
ATOM 781 O O . LEU A 1 129 ? 8.88875 27.44200 30.33600 1.000 28.25304 129 LEU A O 1
ATOM 786 N N . PRO A 1 130 ? 10.73587 28.22386 29.34103 1.000 29.60328 130 PRO A N 1
ATOM 787 C CA . PRO A 1 130 ? 11.26124 26.86894 29.15281 1.000 28.20755 130 PRO A CA 1
ATOM 788 C C . PRO A 1 130 ? 11.68772 26.25430 30.47283 1.000 31.65413 130 PRO A C 1
ATOM 789 O O . PRO A 1 130 ? 12.06866 26.94871 31.41965 1.000 28.56995 130 PRO A O 1
ATOM 793 N N . VAL A 1 131 ? 11.61449 24.92788 30.52467 1.000 29.02501 131 VAL A N 1
ATOM 794 C CA . VAL A 1 131 ? 12.04569 24.14478 31.67611 1.000 27.89929 131 VAL A CA 1
ATOM 795 C C . VAL A 1 131 ? 13.24178 23.31445 31.24518 1.000 29.65831 131 VAL A C 1
ATOM 796 O O . VAL A 1 131 ? 13.17458 22.60323 30.23486 1.000 30.98031 131 VAL A O 1
ATOM 800 N N . ILE A 1 132 ? 14.33969 23.41919 31.99851 1.000 27.10859 132 ILE A N 1
ATOM 801 C CA . ILE A 1 132 ? 15.54626 22.69911 31.62723 1.000 28.31678 132 ILE A CA 1
ATOM 802 C C . ILE A 1 132 ? 15.27794 21.19658 31.67472 1.000 29.00562 132 ILE A C 1
ATOM 803 O O . ILE A 1 132 ? 14.49055 20.70353 32.49337 1.000 29.19971 132 ILE A O 1
ATOM 808 N N . ASP A 1 133 ? 15.92683 20.46288 30.77162 1.000 31.13354 133 ASP A N 1
ATOM 809 C CA . ASP A 1 133 ? 15.83646 19.00477 30.75084 1.000 36.27336 133 ASP A CA 1
ATOM 810 C C . ASP A 1 133 ? 17.01443 18.48231 31.56871 1.000 34.23195 133 ASP A C 1
ATOM 811 O O . ASP A 1 133 ? 18.07559 18.13922 31.04906 1.000 40.40074 133 ASP A O 1
ATOM 816 N N . GLN A 1 134 ? 16.81534 18.44260 32.88308 1.000 34.01401 134 GLN A N 1
ATOM 817 C CA . GLN A 1 134 ? 17.88560 18.10892 33.81171 1.000 33.97968 134 GLN A CA 1
ATOM 818 C C . GLN A 1 134 ? 17.26761 17.52570 35.07029 1.000 38.62298 134 GLN A C 1
ATOM 819 O O . GLN A 1 134 ? 16.37315 18.14163 35.65741 1.000 35.33152 134 GLN A O 1
ATOM 825 N N . SER A 1 135 ? 17.73575 16.34115 35.46217 1.000 35.96478 135 SER A N 1
ATOM 826 C CA . SER A 1 135 ? 17.33277 15.68893 36.71203 1.000 41.16951 135 SER A CA 1
ATOM 827 C C . SER A 1 135 ? 15.81547 15.56711 36.82572 1.000 40.02217 135 SER A C 1
ATOM 828 O O . SER A 1 135 ? 15.23285 15.78356 37.88990 1.000 45.90410 135 SER A O 1
ATOM 831 N N . SER A 1 136 ? 15.17261 15.21776 35.70995 1.000 37.82829 136 SER A N 1
ATOM 832 C CA . SER A 1 136 ? 13.73814 14.92113 35.67799 1.000 37.18186 136 SER A CA 1
ATOM 833 C C . SER A 1 136 ? 12.89554 16.08888 36.17878 1.000 38.52544 136 SER A C 1
ATOM 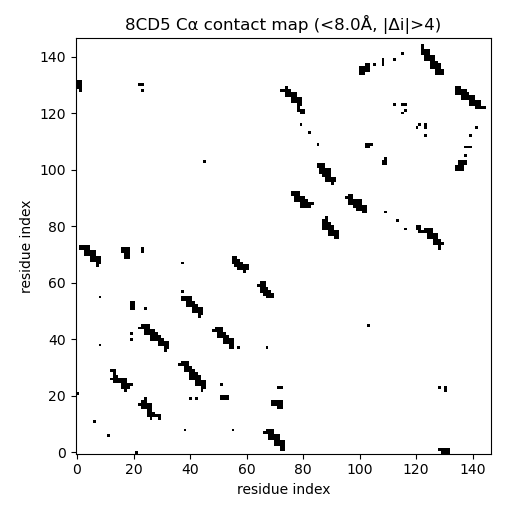834 O O . SER A 1 136 ? 11.84618 15.87736 36.79513 1.000 35.50079 136 SER A O 1
ATOM 837 N N . LEU A 1 137 ? 13.34269 17.32300 35.90953 1.000 31.89769 137 LEU A N 1
ATOM 838 C CA . LEU A 1 137 ? 12.66592 18.49889 36.45268 1.000 31.21604 137 LEU A CA 1
ATOM 839 C C . LEU A 1 137 ? 11.22244 18.58401 35.97649 1.000 34.76512 137 LEU A C 1
ATOM 840 O O . LEU A 1 137 ? 10.31909 18.85653 36.77461 1.000 34.80071 137 LEU A O 1
ATOM 845 N N . TRP A 1 138 ? 10.98140 18.34290 34.68474 1.000 31.44581 138 TRP A N 1
ATOM 846 C CA . TRP A 1 138 ? 9.62509 18.46476 34.15938 1.000 32.70879 138 TRP A CA 1
ATOM 847 C C . TRP A 1 138 ? 8.67684 17.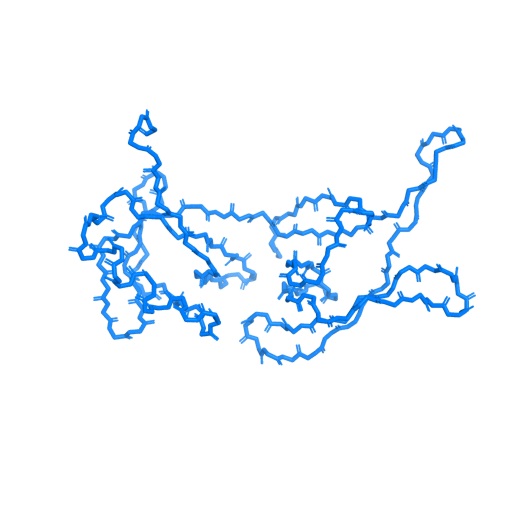49666 34.85805 1.000 36.14099 138 TRP A C 1
ATOM 848 O O . TRP A 1 138 ? 7.57121 17.87776 35.26235 1.000 35.32927 138 TRP A O 1
ATOM 859 N N . ASN A 1 139 ? 9.10051 16.23965 35.02187 1.000 37.34570 139 ASN A N 1
ATOM 860 C CA . ASN A 1 139 ? 8.24851 15.24552 35.67082 1.000 39.21029 139 ASN A CA 1
ATOM 861 C C . ASN A 1 139 ? 8.00201 15.59202 37.13248 1.000 39.43812 139 ASN A C 1
ATOM 862 O O . ASN A 1 139 ? 6.87019 15.48263 37.61852 1.000 41.98960 139 ASN A O 1
ATOM 867 N N . ARG A 1 140 ? 9.04908 16.00643 37.84766 1.000 37.32424 140 ARG A N 1
ATOM 868 C CA . ARG A 1 140 ? 8.88445 16.41497 39.23828 1.000 39.29109 140 ARG A CA 1
ATOM 869 C C . ARG A 1 140 ? 7.96121 17.61823 39.34579 1.000 40.07490 140 ARG A C 1
ATOM 870 O O . ARG A 1 140 ? 7.10716 17.68396 40.23916 1.000 41.04302 140 ARG A O 1
ATOM 878 N N . LEU A 1 141 ? 8.10870 18.56967 38.42644 1.000 34.08998 141 LEU A N 1
ATOM 879 C CA . LEU A 1 141 ? 7.26609 19.75834 38.42674 1.000 34.51401 141 LEU A CA 1
ATOM 880 C C . LEU A 1 141 ? 5.81405 19.39001 38.15082 1.000 39.43316 141 LEU A C 1
ATOM 881 O O . LEU A 1 141 ? 4.90027 19.83513 38.85658 1.000 41.52471 141 LEU A O 1
ATOM 886 N N . GLN A 1 142 ? 5.58842 18.55601 37.13349 1.000 37.40937 142 GLN A N 1
ATOM 887 C CA . GLN A 1 142 ? 4.23565 18.13158 36.79062 1.000 41.22737 142 GLN A CA 1
ATOM 888 C C . GLN A 1 142 ? 3.56805 17.40178 37.94967 1.000 48.49722 142 GLN A C 1
ATOM 889 O O . GLN A 1 142 ? 2.36823 17.57607 38.19409 1.000 49.30285 142 GLN A O 1
ATOM 895 N N . LYS A 1 143 ? 4.32825 16.57968 38.67441 1.000 44.47014 143 LYS A N 1
ATOM 896 C CA . LYS A 1 143 ? 3.76038 15.84627 39.80021 1.000 47.61429 143 LYS A CA 1
ATOM 897 C C . LYS A 1 143 ? 3.35174 16.79337 40.92248 1.000 50.72668 143 LYS A C 1
ATOM 898 O O . LYS A 1 143 ? 2.25734 16.66743 41.48607 1.000 50.40727 143 LYS A O 1
ATOM 900 N N . ALA A 1 144 ? 4.22280 17.74776 41.26335 1.000 46.49300 144 ALA A N 1
ATOM 901 C CA . ALA A 1 144 ? 3.90574 18.69784 42.32569 1.000 47.62688 144 ALA A CA 1
ATOM 902 C C . ALA A 1 144 ? 2.79466 19.65017 41.90171 1.000 47.91325 144 ALA A C 1
ATOM 903 O O . ALA A 1 144 ? 1.91552 19.98498 42.70416 1.000 51.72135 144 ALA A O 1
ATOM 905 N N . PHE A 1 145 ? 2.81924 20.09149 40.64196 1.000 42.06812 145 PHE A N 1
ATOM 906 C CA . PHE A 1 145 ? 1.78885 20.99411 40.13555 1.000 52.25484 145 PHE A CA 1
ATOM 907 C C . PHE A 1 145 ? 0.40279 20.36417 40.21737 1.000 55.17969 145 PHE A C 1
ATOM 908 O O . PHE A 1 145 ? -0.57935 21.04003 40.54901 1.000 51.28995 145 PHE A O 1
ATOM 916 N N . GLU A 1 146 ? 0.30158 19.06601 39.93657 1.000 53.15513 146 GLU A N 1
ATOM 917 C CA . GLU A 1 146 ? -1.00591 18.42250 39.91815 1.000 61.84433 146 GLU A CA 1
ATOM 918 C C . GLU A 1 146 ? -1.56017 18.17065 41.31665 1.000 61.40713 146 GLU A C 1
ATOM 919 O O . GLU A 1 146 ? -2.75230 17.87638 41.44985 1.000 70.35728 146 GLU A O 1
ATOM 925 N N . SER A 1 147 ? -0.73829 18.29202 42.35927 1.000 67.69906 147 SER A N 1
ATOM 926 C CA . SER A 1 147 ? -1.18586 18.07825 43.73058 1.000 72.47579 147 SER A CA 1
ATOM 927 C C . SER A 1 147 ? -1.16215 19.35301 44.57009 1.000 79.08177 147 SER A C 1
ATOM 928 O O . SER A 1 147 ? -1.31473 19.27942 45.79449 1.000 71.43060 147 SER A O 1
ATOM 931 N N . GLY A 1 148 ? -0.98393 20.51661 43.94647 1.000 72.74287 148 GLY A N 1
ATOM 932 C CA . GLY A 1 148 ? -0.94528 21.77716 44.66737 1.000 73.24081 148 GLY A CA 1
ATOM 933 C C . GLY A 1 148 ? -0.25722 22.87240 43.87619 1.000 62.81618 148 GLY A C 1
ATOM 934 O O . GLY A 1 148 ? 0.92128 23.15766 44.09985 1.000 63.81687 148 GLY A O 1
ATOM 935 N N . ARG A 1 149 ? -1.00449 23.51874 42.97602 1.000 66.02525 149 ARG A N 1
ATOM 936 C CA . ARG A 1 149 ? -0.39638 24.32464 41.91733 1.000 59.56385 149 ARG A CA 1
ATOM 937 C C . ARG A 1 149 ? 0.37119 25.52561 42.45883 1.000 63.31540 149 ARG A C 1
ATO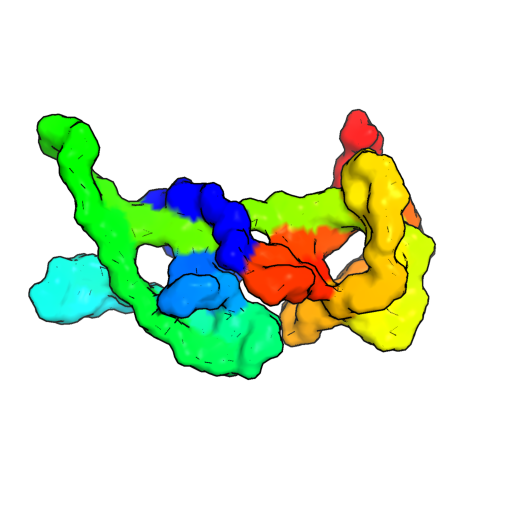M 938 O O . ARG A 1 149 ? 1.45180 25.85496 41.95705 1.000 60.17055 149 ARG A O 1
ATOM 946 N N . GLY A 1 150 ? -0.18241 26.21947 43.44600 1.000 72.97109 150 GLY A N 1
ATOM 947 C CA . GLY A 1 150 ? 0.38098 27.47789 43.88505 1.000 77.18027 150 GLY A CA 1
ATOM 948 C C . GLY A 1 150 ? 1.34755 27.41382 45.03811 1.000 62.27108 150 GLY A C 1
ATOM 949 O O . GLY A 1 150 ? 1.89531 28.45123 45.42190 1.000 63.59207 150 GLY A O 1
ATOM 950 N N . SER A 1 151 ? 1.55444 26.24202 45.62933 1.000 48.44768 151 SER A N 1
ATOM 951 C CA . SER A 1 151 ? 2.73446 26.04467 46.45448 1.000 57.61447 151 SER A CA 1
ATOM 952 C C . SER A 1 151 ? 3.94292 25.65500 45.61730 1.000 44.22144 151 SER A C 1
ATOM 953 O O . SER A 1 151 ? 5.03185 25.46958 46.17126 1.000 62.16890 151 SER A O 1
ATOM 956 N N . VAL A 1 152 ? 3.77405 25.54149 44.30060 1.000 41.49032 152 VAL A N 1
ATOM 957 C CA . VAL A 1 152 ? 4.86132 25.19197 43.39215 1.000 39.48144 152 VAL A CA 1
ATOM 958 C C . VAL A 1 152 ? 5.53880 26.46362 42.90390 1.000 38.01923 152 VAL A C 1
ATOM 959 O O . VAL A 1 152 ? 4.88054 27.37660 42.39052 1.000 37.49483 152 VAL A O 1
ATOM 963 N N . ARG A 1 153 ? 6.85767 26.51720 43.05106 1.000 33.21323 153 ARG A N 1
ATOM 964 C CA . ARG A 1 153 ? 7.66799 27.59564 42.51380 1.000 32.49593 153 ARG A CA 1
ATOM 965 C C . ARG A 1 153 ? 8.74605 26.98860 41.63509 1.000 31.81271 153 ARG A C 1
ATOM 966 O O . ARG A 1 153 ? 9.18012 25.85475 41.86071 1.000 32.70434 153 ARG A O 1
ATOM 974 N N . VAL A 1 154 ? 9.18264 27.74690 40.63669 1.000 28.70538 154 VAL A N 1
ATOM 975 C CA . VAL A 1 154 ? 10.34898 27.38517 39.84397 1.000 27.25801 154 VAL A CA 1
ATOM 976 C C . VAL A 1 154 ? 11.45264 28.37847 40.15775 1.000 29.65941 154 VAL A C 1
ATOM 977 O O . VAL A 1 154 ? 11.19351 29.57177 40.36388 1.000 29.53033 154 VAL A O 1
ATOM 981 N N . LEU A 1 155 ? 12.67572 27.87162 40.23133 1.000 25.74568 155 LEU A N 1
ATOM 982 C CA . LEU A 1 155 ? 13.86286 28.70573 40.32987 1.000 27.58760 155 LEU A CA 1
ATOM 983 C C . LEU A 1 155 ? 14.34984 28.98014 38.91701 1.000 29.81773 155 LEU A C 1
ATOM 984 O O . LEU A 1 155 ? 14.48189 28.05352 38.10906 1.000 30.27016 155 LEU A O 1
ATOM 989 N N . VAL A 1 156 ? 14.60534 30.24810 38.61894 1.000 27.00989 156 VAL A N 1
ATOM 990 C CA . VAL A 1 156 ? 14.80789 30.70321 37.25103 1.000 27.30366 156 VAL A CA 1
ATOM 991 C C . VAL A 1 156 ? 16.15619 31.39615 37.14312 1.000 29.78506 156 VAL A C 1
ATOM 992 O O . VAL A 1 156 ? 16.48484 32.26898 37.95777 1.000 30.00318 156 VAL A O 1
ATOM 996 N N . VAL A 1 157 ? 16.93498 31.00443 36.13492 1.000 27.29201 157 VAL A N 1
ATOM 997 C CA . VAL A 1 157 ? 18.17081 31.68288 35.77260 1.000 30.43508 157 VAL A CA 1
ATOM 998 C C . VAL A 1 157 ? 17.87712 32.55442 34.56470 1.000 36.75714 157 VAL A C 1
ATOM 999 O O . VAL A 1 157 ? 17.13524 32.14833 33.66050 1.000 32.34577 157 VAL A O 1
ATOM 1003 N N . SER A 1 158 ? 18.43356 33.76463 34.56093 1.000 40.91078 158 SER A N 1
ATOM 1004 C CA . SER A 1 158 ? 18.15713 34.76846 33.53735 1.000 46.31752 158 SER A CA 1
ATOM 1005 C C . SER A 1 158 ? 19.48891 35.26070 32.99307 1.000 49.37074 158 SER A C 1
ATOM 1006 O O . SER A 1 158 ? 20.22771 35.95012 33.70175 1.000 66.36785 158 SER A O 1
ATOM 1009 N N . ASP A 1 159 ? 19.80536 34.91030 31.74626 1.000 56.59674 159 ASP A N 1
ATOM 1010 C CA . ASP A 1 159 ? 21.10366 35.23947 31.16737 1.000 63.78559 159 ASP A CA 1
ATOM 1011 C C . ASP A 1 159 ? 20.92431 35.85944 29.79013 1.000 62.49223 159 ASP A C 1
ATOM 1012 O O . ASP A 1 159 ? 20.40843 35.20736 28.87559 1.000 51.22740 159 ASP A O 1
ATOM 1017 N N . HIS A 1 160 ? 21.37011 37.10959 29.64830 1.000 61.58676 160 HIS A N 1
ATOM 1018 C CA . HIS A 1 160 ? 21.38940 37.82407 28.37176 1.000 62.56468 160 HIS A CA 1
ATOM 1019 C C . HIS A 1 160 ? 20.02344 37.78091 27.68907 1.000 57.82383 160 HIS A C 1
ATOM 1020 O O . HIS A 1 160 ? 19.89150 37.42546 26.51551 1.000 71.36432 160 HIS A O 1
ATOM 1027 N N . GLY A 1 161 ? 18.99286 38.14894 28.44939 1.000 55.39882 161 GLY A N 1
ATOM 1028 C CA . GLY A 1 161 ? 17.63249 38.18483 27.96827 1.000 55.96031 161 GLY A CA 1
ATOM 1029 C C . GLY A 1 161 ? 16.85752 36.89533 28.15191 1.000 56.85489 161 GLY A C 1
ATOM 1030 O O . GLY A 1 161 ? 15.63558 36.93914 28.33133 1.000 56.85395 161 GLY A O 1
ATOM 1031 N N . ARG A 1 162 ? 17.53477 35.75079 28.12047 1.000 48.45557 162 ARG A N 1
ATOM 1032 C CA . ARG A 1 162 ? 16.86782 34.45705 28.18352 1.000 46.54046 162 ARG A CA 1
ATOM 1033 C C . ARG A 1 162 ? 16.61877 34.04383 29.62831 1.000 44.58904 162 ARG A C 1
ATOM 1034 O O . ARG A 1 162 ? 17.44459 34.29236 30.51052 1.000 52.38616 162 ARG A O 1
ATOM 1036 N N . GLU A 1 163 ? 15.47080 33.41289 29.86064 1.000 40.65103 163 GLU A N 1
ATOM 1037 C CA . GLU A 1 163 ? 15.09785 32.87539 31.15995 1.000 35.14977 163 GLU A CA 1
ATOM 1038 C C . GLU A 1 163 ? 14.77831 31.39437 31.02795 1.000 36.25130 163 GLU A C 1
ATOM 1039 O O . GLU A 1 163 ? 14.23220 30.95380 30.01184 1.000 36.23641 163 GLU A O 1
ATOM 1045 N N . MET A 1 164 ? 15.08642 30.62913 32.07511 1.000 30.69370 164 MET A N 1
ATOM 1046 C CA . MET A 1 164 ? 14.74575 29.21297 32.08817 1.000 31.88622 164 MET A CA 1
ATOM 1047 C C . MET A 1 164 ? 14.57946 28.72605 33.52007 1.000 31.78851 164 MET A C 1
ATOM 1048 O O . MET A 1 164 ? 15.35616 29.09719 34.40250 1.000 29.69738 164 MET A O 1
ATOM 1053 N N . ALA A 1 165 ? 13.56478 27.89140 33.74246 1.000 31.51640 165 ALA A N 1
ATOM 1054 C CA . ALA A 1 165 ? 13.39838 27.23047 35.02824 1.000 28.50625 165 ALA A CA 1
ATOM 1055 C C . ALA A 1 165 ? 14.41448 26.10355 35.14579 1.000 28.95821 165 ALA A C 1
ATOM 1056 O O . ALA A 1 165 ? 14.49203 25.23258 34.27321 1.000 32.01528 165 ALA A O 1
ATOM 1058 N N . VAL A 1 166 ? 15.20677 26.12794 36.21419 1.000 29.22264 166 VAL A N 1
ATOM 1059 C CA . VAL A 1 166 ? 16.27358 25.15076 36.40283 1.000 29.07710 166 VAL A CA 1
ATOM 1060 C C . VAL A 1 166 ? 16.08357 24.29452 37.64330 1.000 30.26149 166 VAL A C 1
ATOM 1061 O O . VAL A 1 166 ? 16.80741 23.30099 37.80651 1.000 30.91042 166 VAL A O 1
ATOM 1065 N N . ASP A 1 167 ? 15.14396 24.63025 38.51858 1.000 31.45114 167 ASP A N 1
ATOM 1066 C CA . ASP A 1 167 ? 14.82184 23.79457 39.66674 1.000 32.69534 167 ASP A CA 1
ATOM 1067 C C . ASP A 1 167 ? 13.41980 24.16429 40.12092 1.000 33.56653 167 ASP A C 1
ATOM 1068 O O . ASP A 1 167 ? 12.80260 25.09289 39.59337 1.000 33.26590 167 ASP A O 1
ATOM 1073 N N . MET A 1 168 ? 12.91254 23.42663 41.10123 1.000 34.77636 168 MET A N 1
ATOM 1074 C CA . MET A 1 168 ? 11.60306 23.72800 41.65146 1.000 35.90570 168 MET A CA 1
ATOM 1075 C C . MET A 1 168 ? 11.67482 23.67239 43.16623 1.000 40.70920 168 MET A C 1
ATOM 1076 O O . MET A 1 168 ? 12.61290 23.12614 43.75625 1.000 38.56464 168 MET A O 1
ATOM 1081 N N . LYS A 1 169 ? 10.64845 24.24045 43.78586 1.000 40.45434 169 LYS A N 1
ATOM 1082 C CA . LYS A 1 169 ? 10.48530 24.25034 45.22770 1.000 45.27119 169 LYS A CA 1
ATOM 1083 C C . LYS A 1 169 ? 8.99750 24.14338 45.51308 1.000 46.54608 169 LYS A C 1
ATOM 1084 O O . LYS A 1 169 ? 8.18190 24.72439 44.79381 1.000 42.12174 169 LYS A O 1
ATOM 1090 N N . VAL A 1 170 ? 8.64564 23.37007 46.53030 1.000 50.30251 170 VAL A N 1
ATOM 1091 C CA . VAL A 1 170 ? 7.30485 23.40288 47.09425 1.000 58.48386 170 VAL A CA 1
ATOM 1092 C C . VAL A 1 170 ? 7.35959 24.34804 48.28197 1.000 58.70651 170 VAL A C 1
ATOM 1093 O O . VAL A 1 170 ? 8.07049 24.08581 49.25968 1.000 61.58282 170 VAL A O 1
ATOM 1097 N N . VAL A 1 171 ? 6.64765 25.46457 48.18497 1.000 56.79595 171 VAL A N 1
ATOM 1098 C CA . VAL A 1 171 ? 6.74015 26.50273 49.20289 1.000 64.01662 171 VAL A CA 1
ATOM 1099 C C . VAL A 1 171 ? 6.00575 26.04728 50.45233 1.000 75.83308 171 VAL A C 1
ATOM 1100 O O . VAL A 1 171 ? 4.82717 25.67149 50.39761 1.000 79.91565 171 VAL A O 1
ATOM 1104 N N . HIS A 1 172 ? 6.71699 26.05679 51.57727 1.000 72.11389 172 HIS A N 1
ATOM 1105 C CA . HIS A 1 172 ? 6.10779 25.72826 52.85368 1.000 76.32331 172 HIS A CA 1
ATOM 1106 C C . HIS A 1 172 ? 4.88502 26.60375 53.07061 1.000 87.97172 172 HIS A C 1
ATOM 1107 O O . HIS A 1 172 ? 4.93014 27.81732 52.84796 1.000 88.10429 172 HIS A O 1
ATOM 1114 N N . GLY A 1 173 ? 3.78678 25.97707 53.48741 1.000 87.65119 173 GLY A N 1
ATOM 1115 C CA . GLY A 1 173 ? 2.52215 26.68625 53.54770 1.000 96.79949 173 GLY A CA 1
ATOM 1116 C C . GLY A 1 173 ? 2.59610 27.98170 54.33078 1.000 106.12361 173 GLY A C 1
ATOM 1117 O O . GLY A 1 173 ? 2.05010 29.00381 53.90715 1.000 111.74637 173 GLY A O 1
ATOM 1118 N N . SER A 1 174 ? 3.27117 27.95939 55.48507 1.000 91.51207 174 SER A N 1
ATOM 1119 C CA . SER A 1 174 ? 3.36674 29.15178 56.32265 1.000 92.67953 174 SER A CA 1
ATOM 1120 C C . SER A 1 174 ? 3.92929 30.35035 55.56859 1.000 97.66954 174 SER A C 1
ATOM 1121 O O . SER A 1 174 ? 3.75830 31.48793 56.02023 1.000 94.40329 174 SER A O 1
ATOM 1124 N N . ARG A 1 175 ? 4.59009 30.12378 54.43726 1.000 98.05613 175 ARG A N 1
ATOM 1125 C CA . ARG A 1 175 ? 5.05407 31.20753 53.58262 1.000 90.38389 175 ARG A CA 1
ATOM 1126 C C . ARG A 1 175 ? 3.99584 31.55488 52.53889 1.000 87.49706 175 ARG A C 1
ATOM 1127 O O . ARG A 1 175 ? 2.90870 32.02684 52.87494 1.000 100.27323 175 ARG A O 1
#

InterPro domains:
  IPR001884 Translation elongation factor IF5A-like [PTHR11673] (24-174)
  IPR008991 Translation protein SH3-like domain superfamily [SSF50104] (28-102)
  IPR012340 Nucleic acid-binding, OB-fold [G3DSA:2.40.50.140] (102-176)
  IPR012340 Nucleic acid-binding, OB-fold [SSF50249] (104-172)
  IPR014722 Large ribosomal subunit protein uL2, domain 2 [G3DSA:2.30.30.30] (27-101)
  IPR020189 Translation initiation factor 5A, C-terminal [PF01287] (104-169)
  IPR037318 Hex1, S1 domain [cd04469] (102-176)
  IPR048670 Translation initiation factor 5A-like, N-terminal [PF21485] (30-83)

Foldseek 3Di:
DFDKDKAFPVPDDQQAWFQFPNATWGWHDWDADPVPRFIKTWTAGQPPRDIGIDTWDWDDPDVPDITTITIGGDWAKWAFDADDDQATWTAHPVGDIDHGAHEGPPPCQVVVQVVVCVVPRGQKIFIWTAGPRHIHGDHIDRHDPVD

GO terms:
  GO:0030428 cell septum (C, EXP)
  GO:0140266 Woronin body (C, IDA)

Solvent-accessible surface area: 8481 Å² total; per-residue (Å²): 96,12,134,56,74,89,43,67,10,140,116,8,150,114,38,54,33,0,20,0,112,37,59,0,0,45,2,79,146,59,34,89,4,111,101,85,46,46,57,93,1,35,0,40,0,8,56,64,109,106,107,33,91,66,47,8,138,62,35,101,97,42,128,120,63,111,47,55,14,6,80,1,3,62,82,104,86,6,106,4,75,63,27,55,111,46,21,1,15,0,51,18,156,125,34,74,76,60,113,108,5,61,20,6,137,70,76,73,1,62,101,99,0,69,65,19,9,126,102,31,129,48,42,0,21,0,42,0,0,30,4,122,84,46,29,15,0,17,64,30,94,89,17,130,70,103,106

B-factor: mean 41.25, std 14.83, range [21.08, 111.75]

Organism: Neurospora crassa (strain ATCC 24698 / 74-OR23-1A / CBS 708.71 / DSM 1257 / FGSC 987) (NCBI:txid367110)

Nearest PDB structures (foldseek):
  8cgx-assembly1_A  TM=1.007E+00  e=8.469E-27  Neurospora crassa
  8qnu-assembly1_A  TM=1.002E+00  e=1.126E-22  Metarhizium robertsii
  8qlw-assembly1_A-2  TM=9.911E-01  e=1.247E-22  Purpureocillium lilacinum
  8qlx-assembly1_A  TM=9.913E-01  e=5.022E-21  Pyricularia grisea
  8qlu-assembly1_A-2  TM=9.809E-01  e=8.448E-20  Aspergillus fumigatus

Radius of gyration: 17.37 Å; Cα contacts (8 Å, |Δi|>4): 318; chains: 1; bounding box: 52×27×31 Å

Sequence (147 aa):
ASQTVTIPCHHHIRLGDILILQGRPCQQVIRISTSAATGQHRYLGVDLFTKQLHEESSFVSNPAPSVVVQTMLGPVFKQYRVLDMQDGSIVAMTETGDVKQNLPVIDQSSLWNRLQKAFESGRGSVRVLVVSDHGREMAVDMKVVHGSR